Pr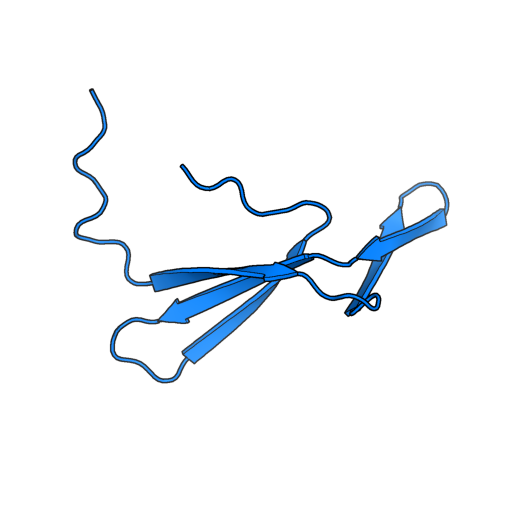otein AF-A0A916VS70-F1 (afdb_monomer_lite)

Sequence (61 aa):
MTGFEDENDEYERYGLYFDEPIGYQIRADGSSLALYYAEIKIVKGGNQYHVIRRTKPRRAR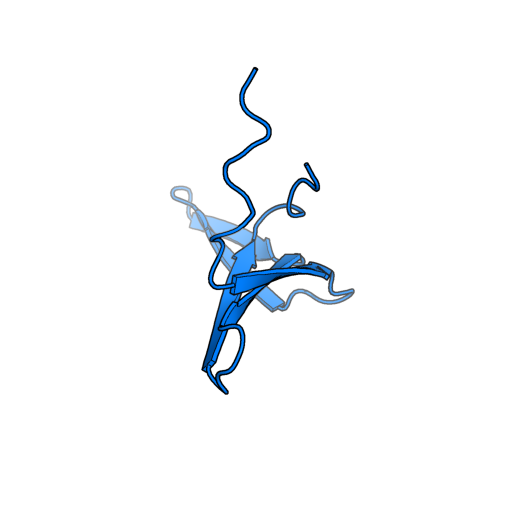

Secondary structure (DSSP, 8-state):
------S---EEEEEEE-SS---EEE-TTS-EEE--EEEEEEETTSS-EEEEEESS-----

Radius of gyration: 14.84 Å; chains: 1; bounding box: 26×31×42 Å

Structure (mmCIF, N/CA/C/O backbone):
data_AF-A0A916VS70-F1
#
_entry.id   AF-A0A916VS70-F1
#
loop_
_atom_site.group_PDB
_atom_site.id
_atom_site.type_symbol
_atom_site.label_atom_id
_atom_site.label_alt_id
_atom_site.label_comp_id
_atom_site.label_asym_id
_atom_site.label_entity_id
_atom_site.label_seq_id
_atom_site.pdbx_PDB_ins_code
_atom_site.Cartn_x
_atom_site.Cartn_y
_atom_site.Cartn_z
_atom_site.occupancy
_atom_site.B_iso_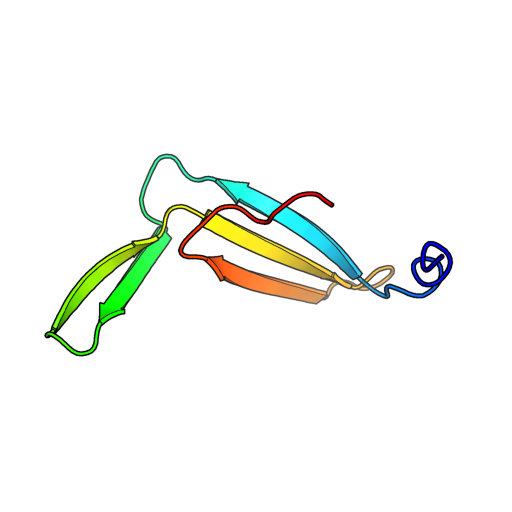or_equiv
_atom_site.auth_seq_id
_atom_site.auth_comp_id
_atom_site.auth_asym_id
_atom_site.auth_atom_id
_atom_site.pdbx_PDB_model_num
ATOM 1 N N . MET A 1 1 ? -10.120 21.548 -20.146 1.00 36.22 1 MET A N 1
ATOM 2 C CA . MET A 1 1 ? -9.612 20.420 -20.955 1.00 36.22 1 MET A CA 1
ATOM 3 C C . MET A 1 1 ? -8.164 20.202 -20.556 1.00 36.22 1 MET A C 1
ATOM 5 O O . MET A 1 1 ? -7.342 21.023 -20.920 1.00 36.22 1 MET A O 1
ATOM 9 N N . THR A 1 2 ? -7.853 19.186 -19.752 1.00 39.50 2 THR A N 1
ATOM 10 C CA . THR A 1 2 ? -6.460 18.826 -19.424 1.00 39.50 2 THR A CA 1
ATOM 11 C C . THR A 1 2 ? -6.325 17.310 -19.526 1.00 39.50 2 THR A C 1
ATOM 13 O O . THR A 1 2 ? -6.479 16.573 -18.558 1.00 39.50 2 THR A O 1
ATOM 16 N N . GLY A 1 3 ? -6.165 16.855 -20.768 1.00 39.41 3 GLY A N 1
ATOM 17 C CA . GLY A 1 3 ? -5.961 15.455 -21.147 1.00 39.41 3 GLY A CA 1
ATOM 18 C C . GLY A 1 3 ? -4.794 15.305 -22.124 1.00 39.41 3 GLY A C 1
ATOM 19 O O . GLY A 1 3 ? -4.874 14.481 -23.021 1.00 39.41 3 GLY A O 1
ATOM 20 N N . PHE A 1 4 ? -3.760 16.145 -21.993 1.00 41.94 4 PHE A N 1
ATOM 21 C CA . PHE A 1 4 ? -2.606 16.194 -22.905 1.00 41.94 4 PHE A CA 1
ATOM 22 C C . PHE A 1 4 ? -1.247 16.263 -22.175 1.00 41.94 4 PHE A C 1
ATOM 24 O O . PHE A 1 4 ? -0.275 16.735 -22.744 1.00 41.94 4 PHE A O 1
ATOM 31 N N . GLU A 1 5 ? -1.146 15.796 -20.926 1.00 46.78 5 GLU A N 1
ATOM 32 C CA . GLU A 1 5 ? 0.129 15.807 -20.173 1.00 46.78 5 GLU A CA 1
ATOM 33 C C . GLU A 1 5 ? 0.612 14.404 -19.751 1.00 46.78 5 GLU A C 1
ATOM 35 O O . GLU A 1 5 ? 1.318 14.273 -18.759 1.00 46.78 5 GLU A O 1
ATOM 40 N N . ASP A 1 6 ? 0.266 13.347 -20.495 1.00 53.25 6 ASP A N 1
ATOM 41 C CA . ASP A 1 6 ? 0.683 11.962 -20.178 1.00 53.25 6 ASP A CA 1
ATOM 42 C C . ASP A 1 6 ? 1.698 11.363 -21.178 1.00 53.25 6 ASP A C 1
ATOM 44 O O . ASP A 1 6 ? 2.064 10.196 -21.080 1.00 53.25 6 ASP A O 1
ATOM 48 N N . GLU A 1 7 ? 2.222 12.153 -22.124 1.00 52.81 7 GLU A N 1
ATOM 49 C CA . GLU A 1 7 ? 3.327 11.711 -23.003 1.00 52.81 7 GLU A CA 1
ATOM 50 C C . GLU A 1 7 ? 4.713 11.809 -22.332 1.00 52.81 7 GLU A C 1
ATOM 52 O O . GLU A 1 7 ? 5.700 11.347 -22.896 1.00 52.81 7 GLU A O 1
ATOM 57 N N . ASN A 1 8 ? 4.790 12.357 -21.111 1.00 57.75 8 ASN A N 1
ATOM 58 C CA . ASN A 1 8 ? 6.038 12.583 -20.368 1.00 57.75 8 ASN A CA 1
ATOM 59 C C . ASN A 1 8 ? 6.054 11.966 -18.954 1.00 57.75 8 ASN A C 1
ATOM 61 O O . ASN A 1 8 ? 6.938 12.298 -18.163 1.00 57.75 8 ASN A O 1
ATOM 65 N N . ASP A 1 9 ? 5.111 11.084 -18.586 1.00 66.06 9 ASP A N 1
ATOM 66 C CA . ASP A 1 9 ? 5.247 10.359 -17.312 1.00 66.06 9 ASP A CA 1
ATOM 67 C C . ASP A 1 9 ? 6.391 9.341 -17.461 1.00 66.06 9 ASP A C 1
ATOM 69 O O . ASP A 1 9 ? 6.248 8.305 -18.121 1.00 66.06 9 ASP A O 1
ATOM 73 N N . GLU A 1 10 ? 7.548 9.649 -16.867 1.00 81.81 10 GLU A N 1
ATOM 74 C CA . GLU A 1 10 ? 8.761 8.812 -16.868 1.00 81.81 10 GLU A CA 1
ATOM 75 C C . GLU A 1 10 ? 8.557 7.470 -16.146 1.00 81.81 10 GLU A C 1
ATOM 77 O O . GLU A 1 10 ? 9.476 6.650 -16.059 1.00 81.81 10 GLU A O 1
ATOM 82 N N . TYR A 1 11 ? 7.363 7.233 -15.595 1.00 83.81 11 TYR A N 1
ATOM 83 C CA . TYR A 1 11 ? 7.097 6.103 -14.732 1.00 83.81 11 TYR A CA 1
ATOM 84 C C . TYR A 1 11 ? 5.822 5.356 -15.089 1.00 83.81 11 TYR A C 1
ATOM 86 O O . TYR A 1 11 ? 4.784 5.933 -15.399 1.00 83.81 11 TYR A O 1
ATOM 94 N N . GLU A 1 12 ? 5.884 4.039 -14.950 1.00 87.62 12 GLU A N 1
ATOM 95 C CA . GLU A 1 12 ? 4.704 3.186 -14.889 1.00 87.62 12 GLU A CA 1
ATOM 96 C C . GLU A 1 12 ? 4.284 3.016 -13.431 1.00 87.62 12 GLU A C 1
ATOM 98 O O . GLU A 1 12 ? 5.121 2.949 -12.522 1.00 87.62 12 GLU A O 1
ATOM 103 N N . ARG A 1 13 ? 2.973 2.976 -13.183 1.00 88.69 13 ARG A N 1
ATOM 104 C CA . ARG A 1 13 ? 2.427 2.879 -11.828 1.00 88.69 13 ARG A CA 1
ATOM 105 C C . ARG A 1 13 ? 1.367 1.804 -11.739 1.00 88.69 13 ARG A C 1
ATOM 107 O O . ARG A 1 13 ? 0.362 1.867 -12.440 1.00 88.69 13 ARG A O 1
ATOM 114 N N . TYR A 1 14 ? 1.537 0.901 -10.784 1.00 88.81 14 TYR A N 1
ATOM 115 C CA . TYR A 1 14 ? 0.598 -0.189 -10.547 1.00 88.81 14 TYR A CA 1
ATOM 116 C C . TYR A 1 14 ? 0.109 -0.152 -9.105 1.00 88.81 14 TYR A C 1
ATOM 118 O O . TYR A 1 14 ? 0.900 -0.046 -8.165 1.00 88.81 14 TYR A O 1
ATOM 126 N N . GLY A 1 15 ? -1.211 -0.214 -8.936 1.00 91.81 15 GLY A N 1
ATOM 127 C CA . GLY A 1 15 ? -1.824 -0.460 -7.636 1.00 91.81 15 GLY A CA 1
ATOM 128 C C . GLY A 1 15 ? -1.731 -1.943 -7.297 1.00 91.81 15 GLY A C 1
ATOM 129 O O . GLY A 1 15 ? -2.010 -2.784 -8.146 1.00 91.81 15 GLY A O 1
ATOM 130 N N . LEU A 1 16 ? -1.351 -2.251 -6.063 1.00 91.88 16 LEU A N 1
ATOM 131 C CA . LEU A 1 16 ? -1.222 -3.608 -5.547 1.00 91.88 16 LEU A CA 1
ATOM 132 C C . LEU A 1 16 ? -2.165 -3.795 -4.360 1.00 91.88 16 LEU A C 1
ATOM 134 O O . LEU A 1 16 ? -2.324 -2.886 -3.537 1.00 91.88 16 LEU A O 1
ATOM 138 N N . TYR A 1 17 ? -2.756 -4.982 -4.279 1.00 94.12 17 TYR A N 1
ATOM 139 C CA . TYR A 1 17 ? -3.527 -5.463 -3.140 1.00 94.12 17 TYR A CA 1
ATOM 140 C C . TYR A 1 17 ? -2.905 -6.762 -2.632 1.00 94.12 17 TYR A C 1
ATOM 142 O O . TYR A 1 17 ? -2.440 -7.572 -3.432 1.00 94.12 17 TYR A O 1
ATOM 150 N N . PHE A 1 18 ? -2.914 -6.932 -1.315 1.00 94.31 18 PHE A N 1
ATOM 151 C CA . PHE A 1 18 ? -2.414 -8.107 -0.617 1.00 94.31 18 PHE A CA 1
ATOM 152 C C . PHE A 1 18 ? -3.525 -8.651 0.282 1.00 94.31 18 PHE A C 1
ATOM 154 O O . PHE A 1 18 ? -4.254 -7.877 0.905 1.00 94.31 18 PHE A O 1
ATOM 161 N N . ASP A 1 19 ? -3.661 -9.970 0.333 1.00 96.56 19 ASP A N 1
ATOM 162 C CA . ASP A 1 19 ? -4.599 -10.684 1.200 1.00 96.56 19 ASP A CA 1
ATOM 163 C C . ASP A 1 19 ? -4.164 -10.653 2.675 1.00 96.56 19 ASP A C 1
ATOM 165 O O . ASP A 1 19 ? -5.009 -10.633 3.571 1.00 96.56 19 ASP A O 1
ATOM 169 N N . GLU A 1 20 ? -2.859 -10.520 2.924 1.00 96.94 20 GLU A N 1
ATOM 170 C CA . GLU A 1 20 ? -2.265 -10.290 4.244 1.00 96.94 20 GLU A CA 1
ATOM 171 C C . GLU A 1 20 ? -1.698 -8.859 4.387 1.00 96.94 20 GLU A C 1
ATOM 173 O O . GLU A 1 20 ? -1.301 -8.231 3.398 1.00 96.94 20 GLU A O 1
ATOM 178 N N . PRO A 1 21 ? -1.636 -8.296 5.612 1.00 95.44 21 PRO A N 1
ATOM 179 C CA . PRO A 1 21 ? -1.120 -6.947 5.812 1.00 95.44 21 PRO A CA 1
ATOM 180 C C . PRO A 1 21 ? 0.399 -6.882 5.598 1.00 95.44 21 PRO A C 1
ATOM 182 O O . 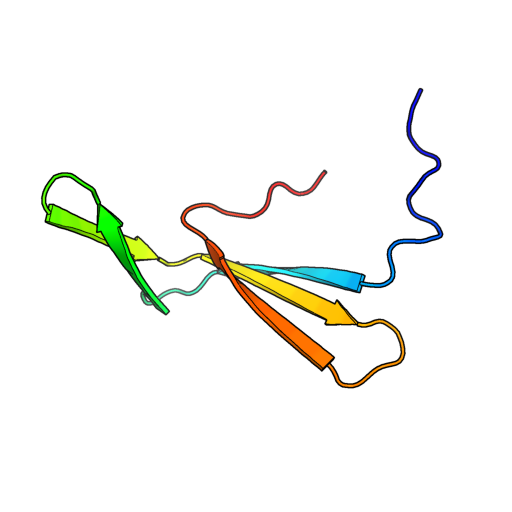PRO A 1 21 ? 1.176 -7.526 6.297 1.00 95.44 21 PRO A O 1
ATOM 185 N N . ILE A 1 22 ? 0.842 -5.994 4.708 1.00 94.44 22 ILE A N 1
ATOM 186 C CA . ILE A 1 22 ? 2.267 -5.768 4.386 1.00 94.44 22 ILE A CA 1
ATOM 187 C C . ILE A 1 22 ? 2.964 -4.790 5.348 1.00 94.44 22 ILE A C 1
ATOM 189 O O . ILE A 1 22 ? 4.087 -4.336 5.116 1.00 94.44 22 ILE A O 1
ATOM 193 N N . GLY A 1 23 ? 2.267 -4.380 6.405 1.00 94.06 23 GLY A N 1
ATOM 194 C CA . GLY A 1 23 ? 2.759 -3.451 7.412 1.00 94.06 23 GLY A CA 1
ATOM 195 C C . GLY A 1 23 ? 1.633 -2.687 8.092 1.00 94.06 23 GLY A C 1
ATOM 196 O O . GLY A 1 23 ? 0.453 -2.993 7.928 1.00 94.06 23 GLY A O 1
ATOM 197 N N . TYR A 1 24 ? 2.005 -1.660 8.853 1.00 94.88 24 TYR A N 1
ATOM 198 C CA . TYR A 1 24 ? 1.059 -0.813 9.568 1.00 94.88 24 TYR A CA 1
ATOM 199 C C . TYR A 1 24 ? 1.525 0.644 9.619 1.00 94.88 24 TYR A C 1
ATOM 201 O O . TYR A 1 24 ? 2.715 0.944 9.515 1.00 94.88 24 TYR A O 1
ATOM 209 N N . GLN A 1 25 ? 0.572 1.555 9.788 1.00 94.00 25 GLN A N 1
ATOM 210 C CA . GLN A 1 25 ? 0.811 2.959 10.104 1.00 94.00 25 GLN A CA 1
ATOM 211 C C . GLN A 1 25 ? 0.411 3.217 11.558 1.00 94.00 25 GLN A C 1
ATOM 213 O O . GLN A 1 25 ? -0.709 2.891 11.946 1.00 94.00 25 GLN A O 1
ATOM 218 N N . ILE A 1 26 ? 1.298 3.832 12.342 1.00 95.50 26 ILE A N 1
ATOM 219 C CA . ILE A 1 26 ? 0.970 4.341 13.680 1.00 95.50 26 ILE A CA 1
ATOM 220 C C . ILE A 1 26 ? 0.292 5.706 13.516 1.00 95.50 26 ILE A C 1
ATOM 222 O O . ILE A 1 26 ? 0.792 6.574 12.795 1.00 95.50 26 ILE A O 1
ATOM 226 N N . ARG A 1 27 ? -0.871 5.885 14.137 1.00 94.31 27 ARG A N 1
ATOM 227 C CA . ARG A 1 27 ? -1.622 7.145 14.150 1.00 94.31 27 ARG A CA 1
ATOM 228 C C . ARG A 1 27 ? -1.253 7.990 15.369 1.00 94.31 27 ARG A C 1
ATOM 230 O O . ARG A 1 27 ? -0.635 7.511 16.313 1.00 94.31 27 ARG A O 1
ATOM 237 N N . ALA A 1 28 ? -1.654 9.260 15.345 1.00 95.69 28 ALA A N 1
ATOM 238 C CA . ALA A 1 28 ? -1.367 10.205 16.425 1.00 95.69 28 ALA A CA 1
ATOM 239 C C . ALA A 1 28 ? -1.987 9.801 17.778 1.00 95.69 28 ALA A C 1
ATOM 241 O O . ALA A 1 28 ? -1.451 10.154 18.820 1.00 95.69 28 ALA A O 1
ATOM 242 N N . ASP A 1 29 ? -3.083 9.039 17.759 1.00 95.81 29 ASP A N 1
ATOM 243 C CA . ASP A 1 29 ? -3.746 8.492 18.950 1.00 95.81 29 ASP A CA 1
ATOM 244 C C . ASP A 1 29 ? -3.089 7.202 19.483 1.00 95.81 29 ASP A C 1
ATOM 246 O O . ASP A 1 29 ? -3.599 6.586 20.414 1.00 95.81 29 ASP A O 1
ATOM 250 N N . GLY A 1 30 ? -1.972 6.768 18.887 1.00 95.50 30 GLY A N 1
ATOM 251 C CA . GLY A 1 30 ? -1.272 5.534 19.243 1.00 95.50 30 GLY A CA 1
ATOM 252 C C . GLY A 1 30 ? -1.880 4.264 18.644 1.00 95.50 30 GLY A C 1
ATOM 253 O O . GLY A 1 30 ? -1.287 3.193 18.773 1.00 95.50 30 GLY A O 1
ATOM 254 N N . SER A 1 31 ? -3.019 4.351 17.948 1.00 96.75 31 SER A N 1
ATOM 255 C CA . SER A 1 31 ? -3.595 3.201 17.248 1.00 96.75 31 SER A CA 1
ATOM 256 C C . SER A 1 31 ? -2.774 2.823 16.012 1.00 96.75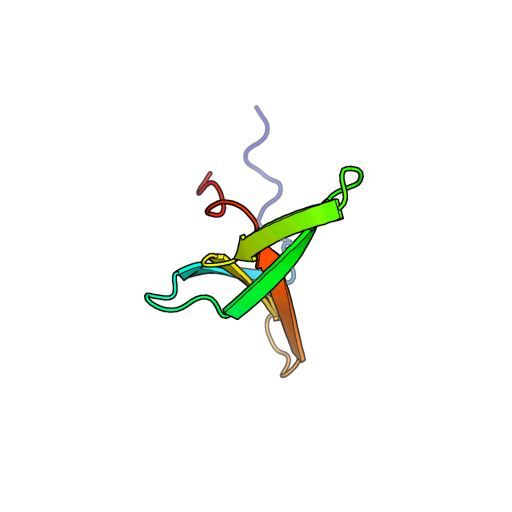 31 SER A C 1
ATOM 258 O O . SER A 1 31 ? -2.085 3.654 15.410 1.00 96.75 31 SER A O 1
ATOM 260 N N . SER A 1 32 ? -2.861 1.556 15.601 1.00 96.81 32 SER A N 1
ATOM 261 C CA . SER A 1 32 ? -2.255 1.069 14.364 1.00 96.81 32 SER A CA 1
ATOM 262 C C . SER A 1 32 ? -3.314 0.813 13.291 1.00 96.81 32 SER A C 1
ATOM 264 O O . SER A 1 32 ? -4.428 0.363 13.558 1.00 96.81 32 SER A O 1
ATOM 266 N N . LEU A 1 33 ? -2.964 1.121 12.043 1.00 95.75 33 LEU A N 1
ATOM 267 C CA . LEU A 1 33 ? -3.748 0.782 10.862 1.00 95.75 33 LEU A CA 1
ATOM 268 C C . LEU A 1 33 ? -2.954 -0.195 10.002 1.00 95.75 33 LEU A C 1
ATOM 270 O O . LEU A 1 33 ? -1.922 0.189 9.454 1.00 95.75 33 LEU A O 1
ATOM 274 N N . ALA A 1 34 ? -3.455 -1.418 9.850 1.00 96.69 34 ALA A N 1
ATOM 275 C CA . ALA A 1 34 ? -2.899 -2.397 8.924 1.00 96.69 34 ALA A CA 1
ATOM 276 C C . ALA A 1 34 ? -3.011 -1.913 7.465 1.00 96.69 34 ALA A C 1
ATOM 278 O O . ALA A 1 34 ? -4.029 -1.346 7.058 1.00 96.69 34 ALA A O 1
ATOM 279 N N . LEU A 1 35 ? -1.955 -2.128 6.681 1.00 96.06 35 LEU A N 1
ATOM 280 C CA . LEU A 1 35 ? -1.855 -1.705 5.287 1.00 96.06 35 LEU A CA 1
ATOM 281 C C . LEU A 1 35 ? -1.933 -2.930 4.377 1.00 96.06 35 LEU A C 1
ATOM 283 O O . LEU A 1 35 ? -1.093 -3.817 4.468 1.00 96.06 35 LEU A O 1
ATOM 287 N N . TYR A 1 36 ? -2.917 -2.929 3.481 1.00 96.50 36 TYR A N 1
ATOM 288 C CA . TYR A 1 36 ? -3.155 -3.994 2.494 1.00 96.50 36 TYR A CA 1
ATOM 289 C C . TYR A 1 36 ? -2.932 -3.526 1.054 1.00 96.50 36 TYR A C 1
ATOM 291 O O . TYR A 1 36 ? -3.048 -4.301 0.111 1.00 96.50 36 TYR A O 1
ATOM 299 N N . TYR A 1 37 ? -2.644 -2.237 0.872 1.00 95.88 37 TYR A N 1
ATOM 300 C CA . TYR A 1 37 ? -2.481 -1.628 -0.438 1.00 95.88 37 TYR A CA 1
ATOM 301 C C . TYR A 1 37 ? -1.071 -1.074 -0.590 1.00 95.88 37 TYR A C 1
ATOM 303 O O . TYR A 1 37 ? -0.502 -0.499 0.343 1.00 95.88 37 TYR A O 1
ATOM 311 N N . ALA A 1 38 ? -0.532 -1.178 -1.797 1.00 93.00 38 ALA A N 1
ATOM 312 C CA . ALA A 1 38 ? 0.678 -0.475 -2.191 1.00 93.00 38 ALA A CA 1
ATOM 313 C C . ALA A 1 38 ? 0.530 0.110 -3.596 1.00 93.00 38 ALA A C 1
ATOM 315 O O . ALA A 1 38 ? -0.379 -0.226 -4.352 1.00 93.00 38 ALA A O 1
ATOM 316 N N . GLU A 1 39 ? 1.430 1.017 -3.938 1.00 93.00 39 GLU A N 1
ATOM 317 C CA . GLU A 1 39 ? 1.667 1.460 -5.303 1.00 93.00 39 GLU A CA 1
ATOM 318 C C . GLU A 1 39 ? 3.137 1.209 -5.617 1.00 93.00 39 GLU A C 1
ATOM 320 O O . GLU A 1 39 ? 4.007 1.628 -4.853 1.00 93.00 39 GLU A O 1
ATOM 325 N N . ILE A 1 40 ? 3.418 0.535 -6.726 1.00 90.12 40 ILE A N 1
ATOM 326 C CA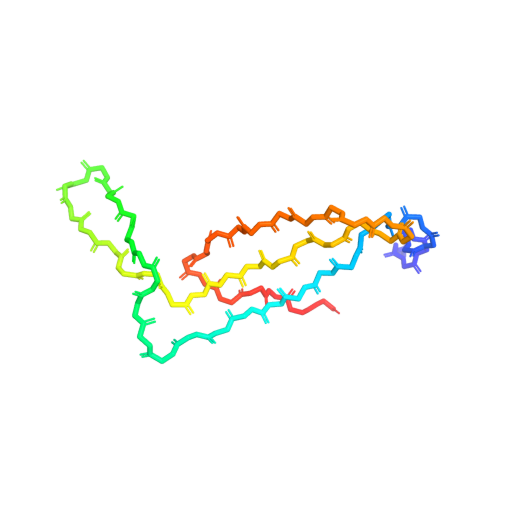 . ILE A 1 40 ? 4.773 0.456 -7.269 1.00 90.12 40 ILE A CA 1
ATOM 327 C C . ILE A 1 40 ? 4.912 1.477 -8.394 1.00 90.12 40 ILE A C 1
ATOM 329 O O . ILE A 1 40 ? 4.034 1.593 -9.249 1.00 90.12 40 ILE A O 1
ATOM 333 N N . LYS A 1 41 ? 6.006 2.235 -8.354 1.00 90.94 41 LYS A N 1
ATOM 334 C CA . LYS A 1 41 ? 6.426 3.191 -9.379 1.00 90.94 41 LYS A CA 1
ATOM 335 C C . LYS A 1 41 ? 7.692 2.643 -10.034 1.00 90.94 41 LYS A C 1
ATOM 337 O O . LYS A 1 41 ? 8.687 2.463 -9.334 1.00 90.94 41 LYS A O 1
ATOM 342 N N . ILE A 1 42 ? 7.651 2.370 -11.333 1.00 89.38 42 ILE A N 1
ATOM 343 C CA . ILE A 1 42 ? 8.753 1.780 -12.109 1.00 89.38 42 ILE A CA 1
ATOM 344 C C . ILE A 1 42 ? 9.261 2.828 -13.093 1.00 89.38 42 ILE A C 1
ATOM 346 O O . ILE A 1 42 ? 8.453 3.449 -13.776 1.00 89.38 42 ILE A O 1
ATOM 350 N N . VAL A 1 43 ? 10.574 3.054 -13.150 1.00 88.50 43 VAL A N 1
ATOM 351 C CA . VAL A 1 43 ? 11.177 3.993 -14.111 1.00 88.50 43 VAL A CA 1
ATOM 352 C C . VAL A 1 43 ? 11.184 3.361 -15.499 1.00 88.50 43 VAL A C 1
ATOM 354 O O . VAL A 1 43 ? 11.793 2.307 -15.686 1.00 88.50 43 VAL A O 1
ATOM 357 N N . LYS A 1 44 ? 10.526 3.995 -16.476 1.00 86.12 44 LYS A N 1
ATOM 358 C CA . LYS A 1 44 ? 10.503 3.515 -17.864 1.00 86.12 44 LYS A CA 1
ATOM 359 C C . LYS A 1 44 ? 11.926 3.484 -18.424 1.00 86.12 44 LYS A C 1
ATOM 361 O O . LYS A 1 44 ? 12.670 4.450 -18.296 1.00 86.12 44 LYS A O 1
ATOM 366 N N . GLY A 1 45 ? 12.313 2.364 -19.035 1.00 82.25 45 GLY A N 1
ATOM 367 C CA . GLY A 1 45 ? 13.649 2.192 -19.620 1.00 82.25 45 GLY A CA 1
ATOM 368 C C . GLY A 1 45 ? 14.795 2.051 -18.607 1.00 82.25 45 GLY A C 1
ATOM 369 O O . GLY A 1 45 ? 15.956 2.038 -19.010 1.00 82.25 45 GLY A O 1
ATOM 370 N N . GLY A 1 46 ? 14.492 1.931 -17.310 1.00 80.00 46 GLY A N 1
ATOM 371 C CA . GLY A 1 46 ? 15.472 1.686 -16.254 1.00 80.00 46 GLY A CA 1
ATOM 372 C C . GLY A 1 46 ? 15.154 0.437 -15.428 1.00 80.00 46 GLY A C 1
ATOM 373 O O . GLY A 1 46 ? 14.113 -0.189 -15.584 1.00 80.00 46 GLY A O 1
ATOM 374 N N . ASN A 1 47 ? 16.049 0.110 -14.492 1.00 81.00 47 ASN A N 1
ATOM 375 C CA . ASN A 1 47 ? 15.884 -1.010 -13.548 1.00 81.00 47 ASN A CA 1
ATOM 376 C C . ASN A 1 47 ? 15.532 -0.541 -12.126 1.00 81.00 47 ASN A C 1
ATOM 378 O O . ASN A 1 47 ? 15.725 -1.265 -11.149 1.00 81.00 47 ASN A O 1
ATOM 382 N N . GLN A 1 48 ? 15.072 0.701 -11.989 1.00 89.50 48 GLN A N 1
ATOM 383 C CA . GLN A 1 48 ? 14.727 1.288 -10.702 1.00 89.50 48 GLN A CA 1
ATOM 384 C C . GLN A 1 48 ? 13.222 1.198 -10.461 1.00 89.50 48 GLN A C 1
ATOM 386 O O . GLN A 1 48 ? 12.407 1.450 -11.350 1.00 89.50 48 GLN A O 1
ATOM 391 N N . TYR A 1 49 ? 12.857 0.882 -9.225 1.00 88.94 49 TYR A N 1
ATOM 392 C CA . TYR A 1 49 ? 11.479 0.910 -8.769 1.00 88.94 49 TYR A CA 1
ATOM 393 C C . TYR A 1 49 ? 11.407 1.450 -7.344 1.00 88.94 49 TYR A C 1
ATOM 395 O O . TYR A 1 49 ? 12.372 1.395 -6.580 1.00 88.94 49 TYR A O 1
ATOM 403 N N . HIS A 1 50 ? 10.241 1.971 -6.981 1.00 89.12 50 HIS A N 1
ATOM 404 C CA . HIS A 1 50 ? 9.946 2.406 -5.627 1.00 89.12 50 HIS A CA 1
ATOM 405 C C . HIS A 1 50 ? 8.574 1.890 -5.201 1.00 89.12 50 HIS A C 1
ATOM 407 O O . HIS A 1 50 ? 7.593 2.042 -5.930 1.00 89.12 50 HIS A O 1
ATOM 413 N N . VAL A 1 51 ? 8.508 1.290 -4.011 1.00 87.50 51 VAL A N 1
ATOM 414 C CA . VAL A 1 51 ? 7.261 0.785 -3.429 1.00 87.50 51 VAL A CA 1
ATOM 415 C C . VAL A 1 51 ? 6.750 1.773 -2.392 1.00 87.50 51 VAL A C 1
ATOM 417 O O . VAL A 1 51 ? 7.445 2.122 -1.441 1.00 87.50 51 VAL A O 1
ATOM 420 N N . ILE A 1 52 ? 5.501 2.192 -2.557 1.00 89.88 52 ILE A N 1
ATOM 421 C CA . ILE A 1 52 ? 4.810 3.130 -1.679 1.00 89.88 52 ILE A CA 1
ATOM 422 C C . ILE A 1 52 ? 3.681 2.375 -0.990 1.00 89.88 52 ILE A C 1
ATOM 424 O O . ILE A 1 52 ? 2.707 1.981 -1.628 1.00 89.88 52 ILE A O 1
ATOM 428 N N . ARG A 1 53 ? 3.772 2.199 0.328 1.00 88.50 53 ARG A N 1
ATOM 429 C CA . ARG A 1 53 ? 2.667 1.637 1.118 1.00 88.50 53 ARG A CA 1
ATOM 430 C C . ARG A 1 53 ? 1.494 2.621 1.146 1.00 88.50 53 ARG A C 1
ATOM 432 O O . ARG A 1 53 ? 1.694 3.831 1.263 1.00 88.50 53 ARG A O 1
ATOM 439 N N . ARG A 1 54 ? 0.266 2.116 1.033 1.00 90.12 54 ARG A N 1
ATOM 440 C CA . ARG A 1 54 ? -0.961 2.916 0.944 1.00 90.12 54 ARG A CA 1
ATOM 441 C C . ARG A 1 54 ? -1.993 2.447 1.964 1.00 90.12 54 ARG A C 1
ATOM 443 O O . ARG A 1 54 ? -2.134 1.265 2.252 1.00 90.12 54 ARG A O 1
ATOM 450 N N . THR A 1 55 ? -2.779 3.396 2.460 1.00 91.25 55 THR A N 1
ATOM 451 C CA . THR A 1 55 ? -3.930 3.123 3.335 1.00 91.25 55 THR A CA 1
ATOM 452 C C . THR A 1 55 ? -5.211 2.809 2.554 1.00 91.25 55 THR A C 1
ATOM 454 O O . THR A 1 55 ? -6.188 2.360 3.145 1.00 91.25 55 THR A O 1
ATOM 457 N N . LYS A 1 56 ? -5.233 3.067 1.237 1.00 88.00 56 LYS A N 1
ATOM 458 C CA . LYS A 1 56 ? -6.373 2.871 0.324 1.00 88.00 56 LYS A CA 1
ATOM 459 C C . LYS A 1 56 ? -5.879 2.500 -1.085 1.00 88.00 56 LYS A C 1
ATOM 461 O O . LYS A 1 56 ? -4.738 2.847 -1.406 1.00 88.00 56 LYS A O 1
ATOM 466 N N . PRO A 1 57 ? -6.716 1.875 -1.938 1.00 83.19 57 PRO A N 1
ATOM 467 C CA . PRO A 1 57 ? -6.373 1.637 -3.338 1.00 83.19 57 PRO A CA 1
ATOM 468 C C . PRO A 1 57 ? -5.978 2.931 -4.058 1.00 83.19 57 PRO A C 1
ATOM 470 O O . PRO A 1 57 ? -6.529 4.004 -3.783 1.00 83.19 57 PRO A O 1
ATOM 473 N N . ARG A 1 58 ? -5.065 2.828 -5.030 1.00 77.81 58 ARG A N 1
ATOM 474 C CA . ARG A 1 58 ? -4.835 3.913 -5.991 1.00 77.81 58 ARG A CA 1
ATOM 475 C C . ARG A 1 58 ? -6.136 4.132 -6.767 1.00 77.81 58 ARG A C 1
ATOM 477 O O . ARG A 1 58 ? -6.711 3.180 -7.285 1.00 77.81 58 ARG A O 1
ATOM 484 N N . ARG A 1 59 ? -6.597 5.381 -6.866 1.00 74.38 59 ARG A N 1
ATOM 485 C CA . ARG A 1 59 ? -7.672 5.712 -7.808 1.00 74.38 59 ARG A CA 1
ATOM 486 C C . ARG A 1 59 ? -7.104 5.574 -9.220 1.00 74.38 59 ARG A C 1
ATOM 488 O O . ARG A 1 59 ? -6.186 6.315 -9.567 1.00 74.38 59 ARG A O 1
ATOM 495 N N . ALA A 1 60 ? -7.615 4.613 -9.987 1.00 57.84 60 ALA A N 1
ATOM 496 C CA . ALA A 1 60 ? -7.478 4.647 -11.436 1.00 57.84 60 ALA A CA 1
ATOM 497 C C . ALA A 1 60 ? -8.210 5.906 -11.921 1.00 57.84 60 ALA A C 1
ATOM 499 O O . ALA A 1 60 ? -9.307 6.196 -11.434 1.00 57.84 60 ALA A O 1
ATOM 500 N N . ARG A 1 61 ? -7.547 6.703 -12.753 1.00 54.44 61 ARG A N 1
ATOM 501 C CA . ARG A 1 61 ? -8.108 7.925 -13.323 1.00 54.44 61 ARG A CA 1
ATOM 502 C C . ARG A 1 61 ? -8.553 7.644 -14.745 1.00 54.44 61 ARG A C 1
ATOM 504 O O . ARG A 1 61 ? -7.874 6.812 -15.382 1.00 54.44 61 ARG A O 1
#

Foldseek 3Di:
DPPPPPVPPQWDKDKDFAPAFPDWDQDPVRDIQGFGIWMKIGGPPDPDIDIGTDSDTDDDD

pLDDT: mean 83.26, std 16.97, range [36.22, 96.94]